Protein AF-A0A450TMN3-F1 (afdb_monomer)

Nearest PDB structures (foldseek):
  6w19-assembly1_J  TM=4.498E-01  e=8.426E+00  Human herpesvirus 4 strain B95-8

Secondary structure (DSSP, 8-state):
----TT---HHHH-HHHHHHHH-HHHHTT--TT-EEEE---BPPPSSTTSPPPB---PEEEE-------

Sequence (69 aa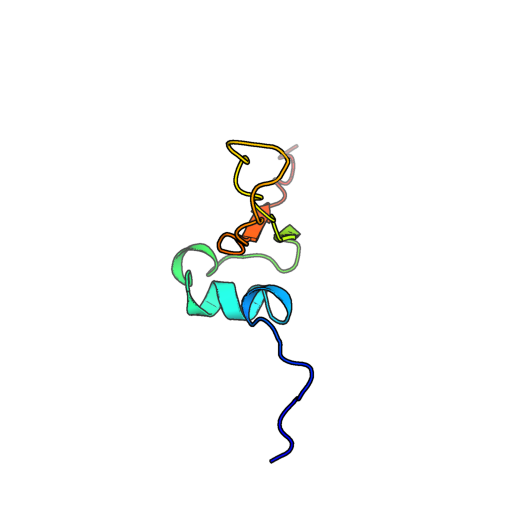):
MSHDQNFKNLILDYPRAALEFFAREEVEDMPPTVRITPVRQEQLKKRLGDRFRELDMPLLVEFSREKKQ

Foldseek 3Di:
DDDPPPPDDCCVVPVPVVCCVPPVVVCVVPDPPKDKDWDFDWPDDPDPPDDTDGDDTDIDIHDDDDPPD

Organism: NCBI:txid2126338

pLDDT: mean 78.2, std 11.64, range [42.03, 91.19]

Solvent-accessible surface area (backbone atoms only — not comparable to full-atom values): 4758 Å² total; per-residue (Å²): 134,86,77,71,84,81,73,80,44,64,58,78,80,35,47,65,64,38,39,56,70,77,41,37,86,85,45,73,85,61,58,93,81,46,47,76,43,82,41,83,52,74,60,84,67,94,45,93,86,56,80,84,54,86,51,75,77,49,72,46,77,46,75,79,74,75,78,82,124

Structure (mmCIF, N/CA/C/O backbone):
data_AF-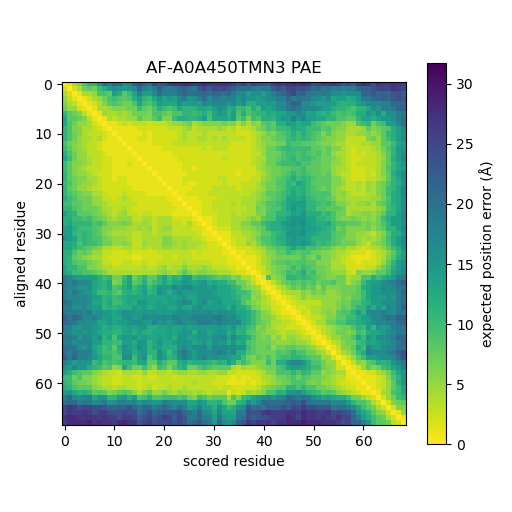A0A450TMN3-F1
#
_entry.id   AF-A0A450TMN3-F1
#
loop_
_atom_site.group_PDB
_atom_site.id
_atom_site.type_symbol
_atom_site.label_atom_id
_atom_site.label_alt_id
_atom_site.label_comp_id
_atom_site.label_asym_id
_atom_site.label_entity_id
_atom_site.label_seq_id
_atom_site.pdbx_PDB_ins_code
_atom_site.Cartn_x
_atom_site.Cartn_y
_atom_site.Cartn_z
_atom_site.occupancy
_atom_site.B_iso_or_equiv
_atom_site.auth_seq_id
_atom_site.auth_comp_id
_atom_site.auth_asym_id
_atom_site.auth_atom_id
_atom_site.pdbx_PDB_model_num
ATOM 1 N N . MET A 1 1 ? -16.344 -22.676 -10.322 1.00 49.81 1 MET A N 1
ATOM 2 C CA . MET A 1 1 ? -15.725 -21.546 -9.597 1.00 49.81 1 MET A CA 1
ATOM 3 C C . MET A 1 1 ? -15.428 -20.452 -10.607 1.00 49.81 1 MET A C 1
ATOM 5 O O . MET A 1 1 ? -14.733 -20.732 -11.574 1.00 49.81 1 MET A O 1
ATOM 9 N N . SER A 1 2 ? -16.012 -19.263 -10.443 1.00 71.44 2 SER A N 1
ATOM 10 C CA . SER A 1 2 ? -15.721 -18.106 -11.300 1.00 71.44 2 SER A CA 1
ATOM 11 C C . SER A 1 2 ? -14.366 -17.542 -10.882 1.00 71.44 2 SER A C 1
ATOM 13 O O . SER A 1 2 ? -14.240 -17.073 -9.756 1.00 71.44 2 SER A O 1
ATOM 15 N N . HIS A 1 3 ? -13.345 -17.654 -11.731 1.00 62.78 3 HIS A N 1
ATOM 16 C CA . HIS A 1 3 ? -12.089 -16.936 -11.511 1.00 62.78 3 HIS A CA 1
ATOM 17 C C . HIS A 1 3 ? -12.339 -15.447 -11.749 1.00 62.78 3 HIS A C 1
ATOM 19 O O . HIS A 1 3 ? -12.885 -15.082 -12.792 1.00 62.78 3 HIS A O 1
ATOM 25 N N . ASP A 1 4 ? -11.952 -14.603 -10.795 1.00 72.75 4 ASP A N 1
ATOM 26 C CA . ASP A 1 4 ? -11.915 -13.162 -11.012 1.00 72.75 4 ASP A CA 1
ATOM 27 C C . ASP A 1 4 ? -10.763 -12.844 -11.973 1.00 72.75 4 ASP A C 1
ATOM 29 O O . ASP A 1 4 ? -9.590 -12.888 -11.610 1.00 72.75 4 ASP A O 1
ATOM 33 N N . GLN A 1 5 ? -11.106 -12.584 -13.234 1.00 69.88 5 GLN A N 1
ATOM 34 C CA . GLN A 1 5 ? -10.146 -12.258 -14.292 1.00 69.88 5 GLN A CA 1
ATOM 35 C C . GLN A 1 5 ? -9.578 -10.834 -14.156 1.00 69.88 5 GLN A C 1
ATOM 37 O O . GLN A 1 5 ? -8.657 -10.472 -14.888 1.00 69.88 5 GLN A O 1
ATOM 42 N N . ASN A 1 6 ? -10.116 -10.012 -13.247 1.00 70.00 6 ASN A N 1
ATOM 43 C CA . ASN A 1 6 ? -9.610 -8.664 -12.986 1.00 70.00 6 ASN A CA 1
ATOM 44 C C . ASN A 1 6 ? -8.529 -8.638 -11.906 1.00 70.00 6 ASN A C 1
ATOM 46 O O . ASN A 1 6 ? -7.900 -7.597 -11.722 1.00 70.00 6 ASN A O 1
ATOM 50 N N . PHE A 1 7 ? -8.283 -9.764 -11.234 1.00 68.06 7 PHE A N 1
ATOM 51 C CA . PHE A 1 7 ? -7.200 -9.895 -10.274 1.00 68.06 7 PHE A CA 1
ATOM 52 C C . PHE A 1 7 ? -5.853 -9.759 -10.985 1.00 68.06 7 PHE A C 1
ATOM 54 O O . PHE A 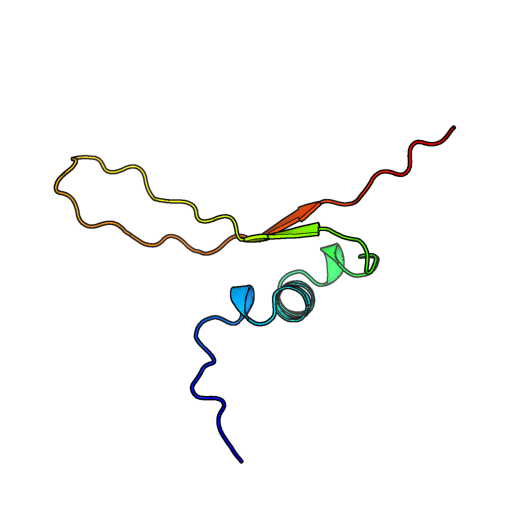1 7 ? -5.427 -10.652 -11.722 1.00 68.06 7 PHE A O 1
ATOM 61 N N . LYS A 1 8 ? -5.184 -8.622 -10.784 1.00 69.75 8 LYS A N 1
ATOM 62 C CA . LYS A 1 8 ? -3.877 -8.348 -11.398 1.00 69.75 8 LYS A CA 1
ATOM 63 C C . LYS A 1 8 ? -2.778 -8.251 -10.363 1.00 69.75 8 LYS A C 1
ATOM 65 O O . LYS A 1 8 ? -1.642 -8.612 -10.667 1.00 69.75 8 LYS A O 1
ATOM 70 N N . ASN A 1 9 ? -3.086 -7.753 -9.166 1.00 78.81 9 ASN A N 1
ATOM 71 C CA . ASN A 1 9 ? -2.076 -7.560 -8.141 1.00 78.81 9 ASN A CA 1
ATOM 72 C C . ASN A 1 9 ? -2.685 -7.622 -6.736 1.00 78.81 9 ASN A C 1
ATOM 74 O O . ASN A 1 9 ? -3.339 -6.681 -6.297 1.00 78.81 9 ASN A O 1
ATOM 78 N N . LEU A 1 10 ? -2.380 -8.697 -6.000 1.00 81.62 10 LEU A N 1
ATOM 79 C CA . LEU A 1 10 ? -2.845 -8.932 -4.626 1.00 81.62 10 LEU A CA 1
ATOM 80 C C . LEU A 1 10 ? -2.658 -7.723 -3.702 1.00 81.62 10 LEU A C 1
ATOM 82 O O . LEU A 1 10 ? -3.544 -7.410 -2.914 1.00 81.62 10 LEU A O 1
ATOM 86 N N . ILE A 1 11 ? -1.514 -7.046 -3.809 1.00 85.19 11 ILE A N 1
ATOM 87 C CA . ILE A 1 11 ? -1.145 -5.934 -2.929 1.00 85.19 11 ILE A CA 1
ATOM 88 C C . ILE A 1 11 ? -1.999 -4.692 -3.221 1.00 85.19 11 ILE A C 1
ATOM 90 O O . ILE A 1 11 ? -2.341 -3.954 -2.301 1.00 85.19 11 ILE A O 1
ATOM 94 N N . LEU A 1 12 ? -2.359 -4.459 -4.486 1.00 82.81 12 LEU A N 1
ATOM 95 C CA . LEU A 1 12 ? -3.186 -3.316 -4.886 1.00 82.81 12 LEU A CA 1
ATOM 96 C C . LEU A 1 12 ? -4.677 -3.589 -4.718 1.00 82.81 12 LEU A C 1
ATOM 98 O O . LEU A 1 12 ? -5.412 -2.713 -4.268 1.00 82.81 12 LEU A O 1
ATOM 102 N N . ASP A 1 13 ? -5.101 -4.795 -5.088 1.00 85.56 13 ASP A N 1
ATOM 103 C CA . ASP A 1 13 ? -6.506 -5.185 -5.111 1.00 85.56 13 ASP A CA 1
ATOM 104 C C . ASP A 1 13 ? -7.004 -5.494 -3.685 1.00 85.56 13 ASP A C 1
ATOM 106 O O . ASP A 1 13 ? -8.149 -5.192 -3.344 1.00 85.56 13 ASP A O 1
ATOM 110 N N . TYR A 1 14 ? -6.130 -6.018 -2.813 1.00 88.56 14 TYR A N 1
ATOM 111 C CA . TYR A 1 14 ? -6.455 -6.384 -1.429 1.00 88.56 14 TYR A CA 1
ATOM 112 C C . TYR A 1 14 ? -5.366 -5.959 -0.430 1.00 88.56 14 TYR A C 1
ATOM 114 O O . TYR A 1 14 ? -4.796 -6.802 0.265 1.00 88.56 14 TYR A O 1
ATOM 122 N N . PRO A 1 15 ? -5.093 -4.653 -0.277 1.00 88.94 15 PRO A N 1
ATOM 123 C CA . PRO A 1 15 ? -3.964 -4.164 0.514 1.00 88.94 15 PRO A CA 1
ATOM 124 C C . PRO A 1 15 ? -4.005 -4.609 1.981 1.00 88.94 15 PRO A C 1
ATOM 126 O O . PRO A 1 15 ? -2.971 -4.944 2.547 1.00 88.94 15 PRO A O 1
ATOM 129 N N . ARG A 1 16 ? -5.192 -4.671 2.600 1.00 89.56 16 ARG A N 1
ATOM 130 C CA . ARG A 1 16 ? -5.334 -5.159 3.983 1.00 89.56 16 ARG A CA 1
ATOM 131 C C . ARG A 1 16 ? -5.038 -6.648 4.113 1.00 89.56 16 ARG A C 1
ATOM 133 O O . ARG A 1 16 ? -4.204 -7.020 4.925 1.00 89.56 16 ARG A O 1
ATOM 140 N N . ALA A 1 17 ? -5.660 -7.475 3.275 1.00 90.06 17 ALA A N 1
ATOM 141 C CA . ALA A 1 17 ? -5.418 -8.916 3.295 1.00 90.06 17 ALA A CA 1
ATOM 142 C C . ALA A 1 17 ? -3.956 -9.244 2.949 1.00 90.06 17 ALA A C 1
ATOM 144 O O . ALA A 1 17 ? -3.370 -10.152 3.528 1.00 90.06 17 ALA A O 1
ATOM 145 N N . ALA A 1 18 ? -3.338 -8.478 2.044 1.00 90.56 18 ALA A N 1
ATOM 146 C CA . ALA A 1 18 ? -1.916 -8.584 1.747 1.00 90.56 18 ALA A CA 1
ATOM 147 C C . ALA A 1 18 ? -1.055 -8.262 2.980 1.00 90.56 18 ALA A C 1
ATOM 149 O O . ALA A 1 18 ? -0.145 -9.025 3.293 1.00 90.56 18 ALA A O 1
ATOM 150 N N . LEU A 1 19 ? -1.354 -7.187 3.715 1.00 91.06 19 LEU A N 1
ATOM 151 C CA . LEU A 1 19 ? -0.645 -6.860 4.956 1.00 91.06 19 LEU A CA 1
ATOM 152 C C . LEU A 1 19 ? -0.833 -7.939 6.033 1.00 91.06 19 LEU A C 1
ATOM 154 O O . LEU A 1 19 ? 0.145 -8.370 6.631 1.00 91.06 19 LEU A O 1
ATOM 158 N N . GLU A 1 20 ? -2.052 -8.441 6.232 1.00 91.19 20 GLU A N 1
ATOM 159 C CA . GLU A 1 20 ? -2.339 -9.534 7.176 1.00 91.19 20 GLU A CA 1
ATOM 160 C C . GLU A 1 20 ? -1.625 -10.845 6.808 1.00 91.19 20 GLU A C 1
ATOM 162 O O . GLU A 1 20 ? -1.320 -11.664 7.680 1.00 91.19 20 GLU A O 1
ATOM 167 N N . PHE A 1 21 ? -1.376 -11.060 5.513 1.00 90.19 21 PHE A N 1
ATOM 168 C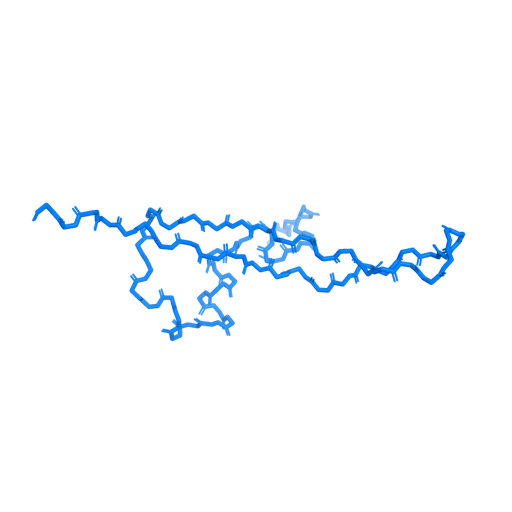 CA . PHE A 1 21 ? -0.690 -12.241 5.003 1.00 90.19 21 PHE A CA 1
ATOM 169 C C . PHE A 1 21 ? 0.837 -12.122 5.103 1.00 90.19 21 PHE A C 1
ATOM 171 O O . PHE A 1 21 ? 1.489 -13.064 5.550 1.00 90.19 21 PHE A O 1
ATOM 178 N N . PHE A 1 22 ? 1.411 -10.984 4.701 1.00 88.19 22 PHE A N 1
ATOM 179 C CA . PHE A 1 22 ? 2.864 -10.789 4.606 1.00 88.19 22 PHE A CA 1
ATOM 180 C C . PHE A 1 22 ? 3.505 -10.159 5.850 1.00 88.19 22 PHE A C 1
ATOM 182 O O . PHE A 1 22 ? 4.699 -10.345 6.064 1.00 88.19 22 PHE A O 1
ATOM 189 N N . ALA A 1 23 ? 2.746 -9.408 6.649 1.00 89.00 23 ALA A N 1
ATOM 190 C CA . ALA A 1 23 ? 3.251 -8.581 7.746 1.00 89.00 23 ALA A CA 1
ATOM 191 C C . ALA A 1 23 ? 2.303 -8.597 8.957 1.00 89.00 23 ALA A C 1
ATOM 193 O O . ALA A 1 23 ? 2.060 -7.566 9.577 1.00 89.00 23 ALA A O 1
ATOM 194 N N . ARG A 1 24 ? 1.748 -9.774 9.283 1.00 90.25 24 ARG A N 1
ATOM 195 C CA . ARG A 1 24 ? 0.721 -9.954 10.324 1.00 90.25 24 ARG A CA 1
ATOM 196 C C . ARG A 1 24 ? 1.035 -9.231 11.635 1.00 90.25 24 ARG A C 1
ATOM 198 O O . ARG A 1 24 ? 0.168 -8.536 12.146 1.00 90.25 24 ARG A O 1
ATOM 205 N N . GLU A 1 25 ? 2.248 -9.411 12.155 1.00 90.44 25 GLU A N 1
ATOM 206 C CA . GLU A 1 25 ? 2.676 -8.846 13.444 1.00 90.44 25 GLU A CA 1
ATOM 207 C C . GLU A 1 25 ? 2.613 -7.309 13.450 1.00 90.44 25 GLU A C 1
ATOM 209 O O . GLU A 1 25 ? 2.269 -6.706 14.458 1.00 90.44 25 GLU A O 1
ATOM 214 N N . GLU A 1 26 ? 2.854 -6.668 12.305 1.00 85.31 26 GLU A N 1
ATOM 215 C CA . GLU A 1 26 ? 2.842 -5.206 12.164 1.00 85.31 26 GLU A CA 1
ATOM 216 C C . GLU A 1 26 ? 1.423 -4.626 12.047 1.00 85.31 26 GLU A C 1
ATOM 218 O O . GLU A 1 26 ? 1.228 -3.414 12.170 1.00 85.31 26 GLU A O 1
ATOM 223 N N . VAL A 1 27 ? 0.422 -5.469 11.763 1.00 89.12 27 VAL A N 1
ATOM 224 C CA . VAL A 1 27 ? -0.959 -5.033 11.500 1.00 89.12 27 VAL A CA 1
ATOM 225 C C . VAL A 1 27 ? -2.004 -5.637 12.433 1.00 89.12 27 VAL A C 1
ATOM 227 O O . VAL A 1 27 ? -3.192 -5.398 12.226 1.00 89.12 27 VAL A O 1
ATOM 230 N N . GLU A 1 28 ? -1.585 -6.367 13.469 1.00 87.06 28 GLU A N 1
ATOM 231 C CA . GLU A 1 28 ? -2.481 -6.996 14.450 1.00 87.06 28 GLU A CA 1
ATOM 232 C C . GLU A 1 28 ? -3.436 -5.976 15.096 1.00 87.06 28 GLU A C 1
ATOM 234 O O . GLU A 1 28 ? -4.645 -6.199 15.142 1.00 87.06 28 GLU A O 1
ATOM 239 N N . ASP A 1 29 ? -2.912 -4.804 15.467 1.00 85.38 29 ASP A N 1
ATOM 240 C CA . ASP A 1 29 ? -3.673 -3.706 16.079 1.00 85.38 29 ASP A CA 1
ATO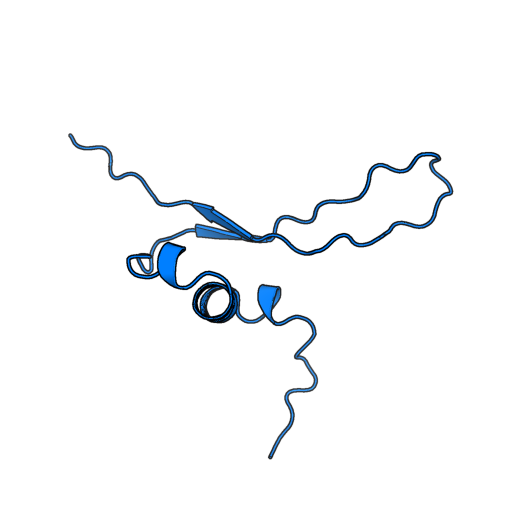M 241 C C . ASP A 1 29 ? -4.043 -2.592 15.081 1.00 85.38 29 ASP A C 1
ATOM 243 O O . ASP A 1 29 ? -4.325 -1.451 15.464 1.00 85.38 29 ASP A O 1
ATOM 247 N N . MET A 1 30 ? -4.014 -2.876 13.775 1.00 84.50 30 MET A N 1
ATOM 248 C CA . MET A 1 30 ? -4.232 -1.857 12.751 1.00 84.50 30 MET A CA 1
ATOM 249 C C . MET A 1 30 ? -5.693 -1.378 12.743 1.00 84.50 30 MET A C 1
ATOM 251 O O . MET A 1 30 ? -6.595 -2.132 12.363 1.00 84.50 30 MET A O 1
ATOM 255 N N . PRO A 1 31 ? -5.970 -0.103 13.079 1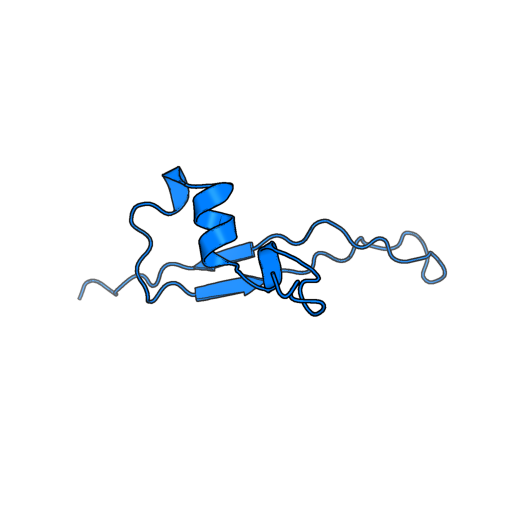.00 84.94 31 PRO A N 1
ATOM 256 C CA . PRO A 1 31 ? -7.340 0.369 13.137 1.00 84.94 31 PRO A CA 1
ATOM 257 C C . PRO A 1 31 ? -7.951 0.459 11.725 1.00 84.94 31 PRO A C 1
ATOM 259 O O . PRO A 1 31 ? -7.248 0.706 10.734 1.00 84.94 31 PRO A O 1
ATOM 262 N N . PRO A 1 32 ? -9.288 0.372 11.596 1.00 82.25 32 PRO A N 1
ATOM 263 C CA . PRO A 1 32 ? -9.976 0.561 10.315 1.00 82.25 32 PRO A CA 1
ATOM 264 C C . PRO A 1 32 ? -9.697 1.925 9.659 1.00 82.25 32 PRO A C 1
ATOM 266 O O . PRO A 1 32 ? -9.838 2.073 8.445 1.00 82.25 32 PRO A O 1
ATOM 269 N N . THR A 1 33 ? -9.272 2.907 10.453 1.00 86.25 33 THR A N 1
ATOM 270 C CA . THR A 1 33 ? -8.970 4.284 10.045 1.00 86.25 33 THR A CA 1
ATOM 271 C C . THR A 1 33 ? -7.556 4.485 9.499 1.00 86.25 33 THR A C 1
ATOM 273 O O . THR A 1 33 ? -7.239 5.597 9.077 1.00 86.25 33 THR A O 1
ATOM 276 N N . VAL A 1 34 ? -6.702 3.451 9.493 1.00 87.69 34 VAL A N 1
ATOM 277 C CA . VAL A 1 34 ? -5.354 3.560 8.921 1.00 87.69 34 VAL A CA 1
ATOM 278 C C . VAL A 1 34 ? -5.438 3.949 7.445 1.00 87.69 34 VAL A C 1
ATOM 280 O O . VAL A 1 34 ? -6.283 3.446 6.694 1.00 87.69 34 VAL A O 1
ATOM 283 N N . ARG A 1 35 ? -4.526 4.816 7.010 1.00 90.19 35 ARG A N 1
ATOM 284 C CA . ARG A 1 35 ? -4.398 5.174 5.600 1.00 90.19 35 ARG A CA 1
ATOM 285 C C . ARG A 1 35 ? -3.354 4.274 4.950 1.00 90.19 35 ARG A C 1
ATOM 287 O O . ARG A 1 35 ? -2.194 4.301 5.345 1.00 90.19 35 ARG A O 1
ATOM 294 N N . ILE A 1 36 ? -3.767 3.498 3.949 1.00 90.25 36 ILE A N 1
ATOM 295 C CA . ILE A 1 36 ? -2.874 2.641 3.162 1.00 90.25 36 ILE A CA 1
ATOM 296 C C . ILE A 1 36 ? -2.710 3.266 1.782 1.00 90.25 36 ILE A C 1
ATOM 298 O O . ILE A 1 36 ? -3.689 3.433 1.055 1.00 90.25 36 ILE A O 1
ATOM 302 N N . THR A 1 37 ? -1.479 3.617 1.425 1.00 89.44 37 THR A N 1
ATOM 303 C CA . THR A 1 37 ? -1.159 4.248 0.143 1.00 89.44 37 THR A CA 1
ATOM 304 C C . THR A 1 37 ? -0.185 3.365 -0.631 1.00 89.44 37 THR A C 1
ATOM 306 O O . THR A 1 37 ? 0.909 3.100 -0.130 1.00 89.44 37 THR A O 1
ATOM 309 N N . PRO A 1 38 ? -0.525 2.924 -1.854 1.00 83.88 38 PRO A N 1
ATOM 310 C CA . PRO A 1 38 ? 0.448 2.298 -2.735 1.00 83.88 38 PRO A CA 1
ATOM 311 C C . PRO A 1 38 ? 1.547 3.293 -3.090 1.00 83.88 38 PRO A C 1
ATOM 313 O O . PRO A 1 38 ? 1.270 4.387 -3.586 1.00 83.88 38 PRO A O 1
ATOM 316 N N . VAL A 1 39 ? 2.798 2.909 -2.871 1.00 80.75 39 VAL A N 1
ATOM 317 C CA . VAL A 1 39 ? 3.952 3.715 -3.258 1.00 80.75 39 VAL A CA 1
ATOM 318 C C . VAL A 1 39 ? 4.586 3.038 -4.463 1.00 80.75 39 VAL A C 1
ATOM 320 O O . VAL A 1 39 ? 5.224 2.001 -4.345 1.00 80.75 39 VAL A O 1
ATOM 323 N N . ARG A 1 40 ? 4.412 3.608 -5.658 1.00 71.31 40 ARG A N 1
ATOM 324 C CA . ARG A 1 40 ? 5.219 3.185 -6.809 1.00 71.31 40 ARG A CA 1
ATOM 325 C C . ARG A 1 40 ? 6.614 3.763 -6.630 1.00 71.31 40 ARG A C 1
ATOM 327 O O . ARG A 1 40 ? 6.781 4.979 -6.655 1.00 71.31 40 ARG A O 1
ATOM 334 N N . GLN A 1 41 ? 7.607 2.897 -6.459 1.00 63.41 41 GLN A N 1
ATOM 335 C CA . GLN A 1 41 ? 8.990 3.300 -6.662 1.00 63.41 41 GLN A CA 1
ATOM 336 C C . GLN A 1 41 ? 9.330 3.093 -8.134 1.00 63.41 41 GLN A C 1
ATOM 338 O O . GLN A 1 41 ? 9.397 1.970 -8.624 1.00 63.41 41 GLN A O 1
ATOM 343 N N . GLU A 1 42 ? 9.527 4.185 -8.862 1.00 69.25 42 GLU A N 1
ATOM 344 C CA . GLU A 1 42 ? 10.125 4.105 -10.189 1.00 69.25 42 GLU A CA 1
ATOM 345 C C . GLU A 1 42 ? 11.641 4.033 -10.037 1.00 69.25 42 GLU A C 1
ATOM 347 O O . GLU A 1 42 ? 12.255 4.869 -9.368 1.00 69.25 42 GLU A O 1
ATOM 352 N N . GLN A 1 43 ? 12.269 3.034 -10.659 1.00 66.94 43 GLN A N 1
ATOM 353 C CA . GLN A 1 43 ? 13.723 2.988 -10.681 1.00 66.94 43 GLN A CA 1
ATOM 354 C C . GLN A 1 43 ? 14.256 4.216 -11.428 1.00 66.94 43 GLN A C 1
ATOM 356 O O . GLN A 1 43 ? 13.881 4.459 -12.578 1.00 66.94 43 GLN A O 1
ATOM 361 N N . LEU A 1 44 ? 15.187 4.950 -10.807 1.00 72.31 44 LEU A N 1
ATOM 362 C CA . LEU A 1 44 ? 15.926 6.008 -11.493 1.00 72.31 44 LEU A CA 1
ATOM 363 C C . LEU A 1 44 ? 16.595 5.432 -12.742 1.00 72.31 44 LEU A C 1
ATOM 365 O O . LEU A 1 44 ? 17.429 4.522 -12.671 1.00 72.31 44 LEU A O 1
ATOM 369 N N . LYS A 1 45 ? 16.235 5.978 -13.902 1.00 74.00 45 LYS A N 1
ATOM 370 C CA . LYS A 1 45 ? 16.873 5.606 -15.159 1.00 74.00 45 LYS A CA 1
ATOM 371 C C . LYS A 1 45 ? 18.305 6.118 -15.189 1.00 74.00 45 LYS A C 1
ATOM 373 O O . LYS A 1 45 ? 18.558 7.282 -14.889 1.00 74.00 45 LYS A O 1
ATOM 378 N N . LYS A 1 46 ? 19.236 5.278 -15.644 1.00 80.88 46 LYS A N 1
ATOM 379 C CA . LYS A 1 46 ? 20.605 5.725 -15.935 1.00 80.88 46 LYS A CA 1
ATOM 380 C C . LYS A 1 46 ? 20.640 6.616 -17.178 1.00 80.88 46 LYS A C 1
ATOM 382 O O . LYS A 1 46 ? 21.436 7.549 -17.231 1.00 80.88 46 LYS A O 1
ATOM 387 N N . ARG A 1 47 ? 19.786 6.343 -18.171 1.00 85.00 47 ARG A N 1
ATOM 388 C CA . ARG A 1 47 ? 19.588 7.169 -19.372 1.00 85.00 47 ARG A CA 1
ATOM 389 C C . ARG A 1 47 ? 18.102 7.289 -19.696 1.00 85.00 47 ARG A C 1
ATOM 391 O O . ARG A 1 47 ? 17.360 6.327 -19.543 1.00 85.00 47 ARG A O 1
ATOM 398 N N . LEU A 1 48 ? 17.665 8.438 -20.217 1.00 80.38 48 LEU A N 1
ATOM 399 C CA . LEU A 1 48 ? 16.247 8.688 -20.536 1.00 80.38 48 LEU A CA 1
ATOM 400 C C . LEU A 1 48 ? 15.610 7.615 -21.444 1.00 80.38 48 LEU A C 1
ATOM 402 O O . LEU A 1 48 ? 14.440 7.277 -21.259 1.00 80.38 48 LEU A O 1
ATOM 406 N N . GLY A 1 49 ? 16.387 7.057 -22.379 1.00 85.69 49 GLY A N 1
ATOM 407 C CA . GLY A 1 49 ? 15.940 6.021 -23.317 1.00 85.69 49 GLY A CA 1
ATOM 408 C C . GLY A 1 49 ? 15.863 4.601 -22.747 1.00 85.69 49 GLY A C 1
ATOM 409 O O . GLY A 1 49 ? 15.381 3.706 -23.438 1.00 85.69 49 GLY A O 1
ATOM 410 N N . ASP A 1 50 ? 16.313 4.368 -21.512 1.00 84.56 50 ASP A N 1
ATOM 411 C CA . ASP A 1 50 ? 16.266 3.033 -20.915 1.00 84.56 50 ASP A CA 1
ATOM 412 C C . ASP A 1 50 ? 14.813 2.610 -20.651 1.00 84.56 50 ASP A C 1
ATOM 414 O O . ASP A 1 50 ? 13.951 3.431 -20.315 1.00 84.56 50 ASP A O 1
ATOM 418 N N . ARG A 1 51 ? 14.525 1.310 -20.781 1.00 76.44 51 ARG A N 1
ATOM 419 C CA . ARG A 1 51 ? 13.222 0.758 -20.383 1.00 76.44 51 ARG A CA 1
ATOM 420 C C . ARG A 1 51 ? 13.044 0.914 -18.873 1.00 76.44 51 ARG A C 1
ATOM 422 O O . ARG A 1 51 ? 13.977 0.664 -18.112 1.00 76.44 51 ARG A O 1
ATOM 429 N N . PHE A 1 52 ? 11.848 1.316 -18.452 1.00 72.31 52 PHE A N 1
ATOM 430 C CA . PHE A 1 52 ? 11.497 1.316 -17.036 1.00 72.31 52 PHE A CA 1
ATOM 431 C C . PHE A 1 52 ? 11.491 -0.121 -16.515 1.00 72.31 52 PHE A C 1
ATOM 433 O O . PHE A 1 52 ? 11.051 -1.039 -17.212 1.00 72.31 52 PHE A O 1
ATOM 440 N N . ARG A 1 53 ? 11.986 -0.304 -15.292 1.00 64.44 53 ARG A N 1
ATOM 441 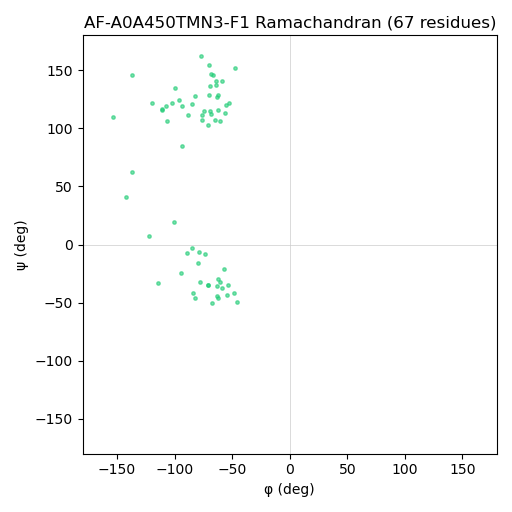C CA . ARG A 1 53 ? 11.729 -1.509 -14.511 1.00 64.44 53 ARG A CA 1
ATOM 442 C C . ARG A 1 53 ? 10.673 -1.141 -13.486 1.00 64.44 53 ARG A C 1
ATOM 444 O O . ARG A 1 53 ? 10.875 -0.194 -12.727 1.00 64.44 53 ARG A O 1
ATOM 451 N N . GLU A 1 54 ? 9.554 -1.849 -13.511 1.00 64.75 54 GLU A N 1
ATOM 452 C CA . GLU A 1 54 ? 8.600 -1.798 -12.412 1.00 64.75 54 GLU A CA 1
ATOM 453 C C . GLU A 1 54 ? 9.288 -2.473 -11.221 1.00 64.75 54 GLU A C 1
ATOM 455 O O . GLU A 1 54 ? 9.658 -3.645 -11.301 1.00 64.75 54 GLU A O 1
ATOM 460 N N . LEU A 1 55 ? 9.600 -1.693 -10.187 1.00 64.69 55 LEU A N 1
ATOM 461 C CA . LEU A 1 55 ? 10.033 -2.250 -8.909 1.00 64.69 55 LEU A CA 1
ATOM 462 C C . LEU A 1 55 ? 8.802 -2.780 -8.171 1.00 64.69 55 LEU A C 1
ATOM 464 O O . LEU A 1 55 ? 7.672 -2.403 -8.501 1.00 64.69 55 LEU A O 1
ATOM 468 N N . ASP A 1 56 ? 9.039 -3.643 -7.180 1.00 65.56 56 ASP A N 1
ATOM 469 C CA . ASP A 1 56 ? 7.992 -4.149 -6.292 1.00 65.56 56 ASP A CA 1
ATOM 470 C C . ASP A 1 56 ? 7.108 -3.000 -5.778 1.00 65.56 56 ASP A C 1
ATOM 472 O O . ASP A 1 56 ? 7.543 -1.851 -5.711 1.00 65.56 56 ASP A O 1
ATOM 476 N N . MET A 1 57 ? 5.845 -3.303 -5.464 1.00 70.31 57 MET A N 1
ATOM 477 C CA . MET A 1 57 ? 4.818 -2.336 -5.056 1.00 70.31 57 MET A CA 1
ATOM 478 C C . MET A 1 57 ? 4.769 -2.213 -3.523 1.00 70.31 57 MET A C 1
ATOM 480 O O . MET A 1 57 ? 3.958 -2.901 -2.903 1.00 70.31 57 MET A O 1
ATOM 484 N N . PRO A 1 58 ? 5.604 -1.381 -2.868 1.00 74.94 58 PRO A N 1
ATOM 485 C CA . PRO A 1 58 ? 5.500 -1.184 -1.432 1.00 74.94 58 PRO A CA 1
ATOM 486 C C . PRO A 1 58 ? 4.192 -0.470 -1.075 1.00 74.94 58 PRO A C 1
ATOM 488 O O . PRO A 1 58 ? 3.708 0.409 -1.795 1.00 74.94 58 PRO A O 1
ATOM 491 N N . LEU A 1 59 ? 3.636 -0.827 0.079 1.00 84.00 59 LEU A N 1
ATOM 492 C CA . LEU A 1 59 ? 2.540 -0.103 0.712 1.00 84.00 59 LEU A CA 1
ATOM 493 C C . LEU A 1 59 ? 3.104 0.789 1.821 1.00 84.00 59 LEU A C 1
ATOM 495 O O . LEU A 1 59 ? 3.911 0.338 2.630 1.00 84.00 59 LEU A O 1
ATOM 499 N N . LEU A 1 60 ? 2.655 2.042 1.877 1.00 86.56 60 LEU A N 1
ATOM 500 C CA . LEU A 1 60 ? 2.848 2.918 3.031 1.00 86.56 60 LEU A CA 1
ATOM 501 C C . LEU A 1 60 ? 1.597 2.864 3.907 1.00 86.56 60 LEU A C 1
ATOM 503 O O . LEU A 1 60 ? 0.498 3.154 3.430 1.00 86.56 60 LEU A O 1
ATOM 507 N N . VAL A 1 61 ? 1.778 2.524 5.180 1.00 86.31 61 VAL A N 1
ATOM 508 C CA . VAL A 1 61 ? 0.707 2.458 6.180 1.00 86.31 61 VAL A CA 1
ATOM 509 C C . VAL A 1 61 ? 0.905 3.590 7.185 1.00 86.31 61 VAL A C 1
ATOM 511 O O . VAL A 1 61 ? 1.917 3.642 7.881 1.00 86.31 61 VAL A O 1
ATOM 514 N N . GLU A 1 62 ? -0.048 4.520 7.246 1.00 88.62 62 GLU A N 1
ATOM 515 C CA . GLU A 1 62 ? 0.001 5.683 8.135 1.00 88.62 62 GLU A CA 1
ATOM 516 C C . GLU A 1 62 ? -1.059 5.576 9.234 1.00 88.62 62 GLU A C 1
ATOM 518 O O . GLU A 1 62 ? -2.268 5.621 8.978 1.00 88.62 62 GLU A O 1
ATOM 523 N N . PHE A 1 63 ? -0.595 5.482 10.478 1.00 83.62 63 PHE A N 1
ATOM 524 C CA . PHE A 1 63 ? -1.441 5.499 11.665 1.00 83.62 63 PHE A CA 1
ATOM 525 C C . PHE A 1 63 ? -1.728 6.946 12.066 1.00 83.62 63 PHE A C 1
ATOM 527 O O . PHE A 1 63 ? -0.806 7.718 12.348 1.00 83.62 63 PHE A O 1
ATOM 534 N N . SER A 1 64 ? -3.008 7.328 12.106 1.00 76.81 64 SER A N 1
ATOM 535 C CA . SER A 1 64 ? -3.398 8.631 12.644 1.00 76.81 64 SER A CA 1
ATOM 536 C C . SER A 1 64 ? -2.999 8.692 14.117 1.00 76.81 64 SER A C 1
ATOM 538 O O . SER A 1 64 ? -3.505 7.927 14.937 1.00 76.81 64 SER A O 1
ATOM 540 N N . ARG A 1 65 ? -2.080 9.596 14.467 1.00 65.81 65 ARG A N 1
ATOM 541 C CA . ARG A 1 65 ? -1.862 9.944 15.869 1.00 65.81 65 ARG A CA 1
ATOM 542 C C . ARG A 1 65 ? -3.008 10.853 16.274 1.00 65.81 65 ARG A C 1
ATOM 544 O O . ARG A 1 65 ? -3.032 12.018 15.876 1.00 65.81 65 ARG A O 1
ATOM 551 N N . GLU A 1 66 ? -3.943 10.347 17.070 1.00 60.69 66 GLU A N 1
ATOM 552 C CA . GLU A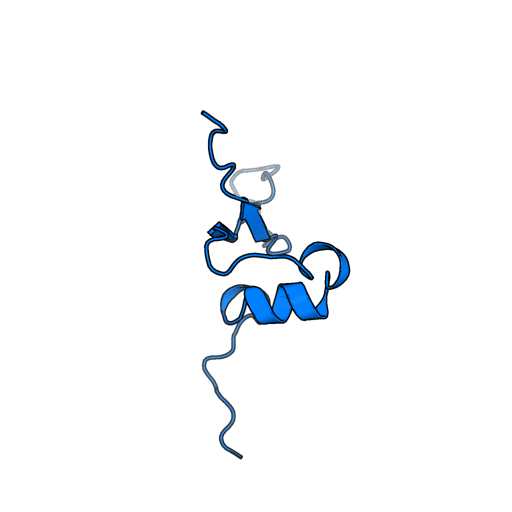 1 66 ? -4.800 11.244 17.837 1.00 60.69 66 GLU A CA 1
ATOM 553 C C . GLU A 1 66 ? -3.882 12.197 18.612 1.00 60.69 66 GLU A C 1
ATOM 555 O O . GLU A 1 66 ? -2.996 11.766 19.359 1.00 60.69 66 GLU A O 1
ATOM 560 N N . LYS A 1 67 ? -4.029 13.508 18.386 1.00 50.16 67 LYS A N 1
ATOM 561 C CA . LYS A 1 67 ? -3.401 14.499 19.258 1.00 50.16 67 LYS A CA 1
ATOM 562 C C . LYS A 1 67 ? -3.988 14.264 20.647 1.00 50.16 67 LYS A C 1
ATOM 564 O O . LYS A 1 67 ? -5.146 14.607 20.871 1.00 50.16 67 LYS A O 1
ATOM 569 N N . LYS A 1 68 ? -3.204 13.685 21.562 1.00 50.44 68 L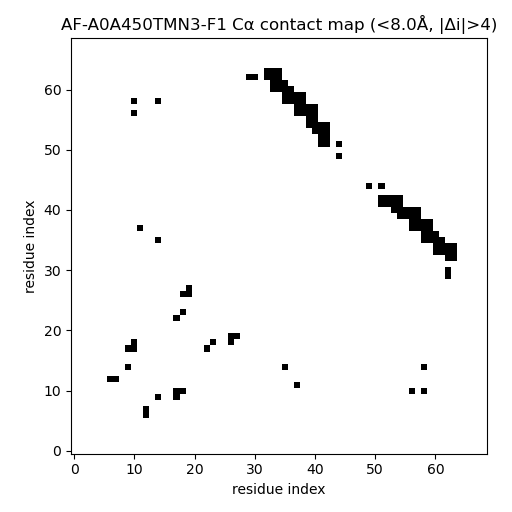YS A N 1
ATOM 570 C CA . LYS A 1 68 ? -3.501 13.794 22.992 1.00 50.44 68 LYS A CA 1
ATOM 571 C C . LYS A 1 68 ? -3.576 15.289 23.305 1.00 50.44 68 LYS A C 1
ATOM 573 O O . LYS A 1 68 ? -2.587 15.995 23.101 1.00 50.44 68 LYS A O 1
ATOM 578 N N . GLN A 1 69 ? -4.781 15.740 23.651 1.00 42.03 69 GLN A N 1
ATOM 579 C CA . GLN A 1 69 ? -5.047 17.076 24.183 1.00 42.03 69 GLN A CA 1
ATOM 580 C C . GLN A 1 69 ? -4.376 17.232 25.545 1.00 42.03 69 GLN A C 1
ATOM 582 O O . GLN A 1 69 ? -4.294 16.213 26.271 1.00 42.03 69 GLN A O 1
#

Radius of gyration: 16.46 Å; Cα contacts (8 Å, |Δi|>4): 62; chains: 1; bounding box: 36×39×48 Å

Mean predicted aligned error: 9.24 Å